Protein AF-A0A2S6HSP5-F1 (afdb_monomer)

pLDDT: mean 90.67, std 8.25, range [52.97, 98.19]

Secondary structure (DSSP, 8-state):
---EEEEE-TTS-EEEEESTT--TTS--B-TTT-PBPPHHHHHHHHHHHHHHHHHHHHHHHHHHHH-------------PPP-

Solvent-accessible surface area (backbone atoms only — not comparable to full-atom values): 5362 Å² total; per-residue (Å²): 131,84,48,67,46,83,43,82,44,97,87,74,50,71,47,76,48,52,56,90,84,46,55,92,91,50,50,62,57,43,91,83,84,59,54,62,50,52,64,67,61,38,51,51,53,49,49,54,42,48,52,52,45,50,50,44,50,48,35,55,48,40,27,73,76,68,70,44,79,80,76,72,76,92,74,87,87,86,78,81,83,80,132

Mean predicted aligned error: 4.28 Å

Foldseek 3Di:
DWFKDFDQDPVRDTDIDTLVPDDLPAADAGPPPRDGDDSVRRNVVSVVSVVLVVVLVVLVVCCVPPVDDNDRDPDDDDDDDDD

Structure (mmCIF, N/CA/C/O backbone):
data_AF-A0A2S6HSP5-F1
#
_entry.id   AF-A0A2S6HSP5-F1
#
loop_
_atom_site.group_PDB
_atom_site.id
_atom_site.type_symbol
_atom_site.label_atom_id
_atom_site.label_alt_id
_atom_site.label_comp_id
_atom_site.label_asym_id
_atom_site.label_entity_id
_atom_site.label_seq_id
_atom_site.pdbx_PDB_ins_code
_atom_site.Cartn_x
_atom_site.Cartn_y
_atom_site.Cartn_z
_atom_site.occupancy
_atom_site.B_iso_or_equiv
_atom_site.auth_seq_id
_atom_site.auth_comp_id
_atom_site.auth_asym_id
_atom_site.auth_atom_id
_atom_site.pdbx_PDB_model_num
ATOM 1 N N . MET A 1 1 ? 5.924 -8.142 -7.112 1.00 70.69 1 MET A N 1
ATOM 2 C CA . MET A 1 1 ? 6.112 -7.485 -5.798 1.00 70.69 1 MET A CA 1
ATOM 3 C C . MET A 1 1 ? 4.904 -7.750 -4.919 1.00 70.69 1 MET A C 1
ATOM 5 O O . MET A 1 1 ? 3.830 -7.974 -5.462 1.00 70.69 1 MET A O 1
ATOM 9 N N . HIS A 1 2 ? 5.087 -7.769 -3.597 1.00 80.38 2 HIS A N 1
ATOM 10 C CA . HIS A 1 2 ? 4.034 -8.065 -2.618 1.00 80.38 2 HIS A CA 1
ATOM 11 C C . HIS A 1 2 ? 3.777 -6.812 -1.764 1.00 80.38 2 HIS A C 1
ATOM 13 O O . HIS A 1 2 ? 4.384 -6.692 -0.698 1.00 80.38 2 HIS A O 1
ATOM 19 N N . PRO A 1 3 ? 2.975 -5.843 -2.244 1.00 84.31 3 PRO A N 1
ATOM 20 C CA . PRO A 1 3 ? 2.723 -4.627 -1.488 1.00 84.31 3 PRO A CA 1
ATOM 21 C C . PRO A 1 3 ? 1.928 -4.941 -0.218 1.00 84.31 3 PRO A C 1
ATOM 23 O O . PRO A 1 3 ? 0.993 -5.749 -0.222 1.00 84.31 3 PRO A O 1
ATOM 26 N N . LYS A 1 4 ? 2.345 -4.313 0.880 1.00 89.88 4 LYS A N 1
ATOM 27 C CA . LYS A 1 4 ? 1.747 -4.451 2.205 1.00 89.88 4 LYS A CA 1
ATOM 28 C C . LYS A 1 4 ? 1.668 -3.080 2.854 1.00 89.88 4 LYS A C 1
ATOM 30 O O . LYS A 1 4 ? 2.584 -2.277 2.695 1.00 89.88 4 LYS A O 1
ATOM 35 N N . ALA A 1 5 ? 0.614 -2.859 3.626 1.00 90.88 5 ALA A N 1
ATOM 36 C CA . ALA A 1 5 ? 0.459 -1.667 4.448 1.00 90.88 5 ALA A CA 1
ATOM 37 C C . ALA A 1 5 ? 0.480 -2.049 5.929 1.00 90.88 5 ALA A C 1
ATOM 39 O O . ALA A 1 5 ? -0.211 -2.986 6.334 1.00 90.88 5 ALA A O 1
ATOM 40 N N . THR A 1 6 ? 1.244 -1.311 6.735 1.00 92.31 6 THR A N 1
ATOM 41 C CA . THR A 1 6 ? 1.131 -1.344 8.199 1.00 92.31 6 THR A CA 1
ATOM 42 C C . THR A 1 6 ? 0.114 -0.289 8.611 1.00 92.31 6 THR A C 1
ATOM 44 O O . THR A 1 6 ? 0.269 0.882 8.276 1.00 92.31 6 THR A O 1
ATOM 47 N N . ILE A 1 7 ? -0.935 -0.708 9.311 1.00 92.12 7 ILE A N 1
ATOM 48 C CA . ILE A 1 7 ? -2.069 0.126 9.707 1.00 92.12 7 ILE A CA 1
ATOM 49 C C . ILE A 1 7 ? -2.054 0.261 11.226 1.00 92.12 7 ILE A C 1
ATOM 51 O O . ILE A 1 7 ? -2.012 -0.746 11.934 1.00 92.12 7 ILE A O 1
ATOM 55 N N . SER A 1 8 ? -2.120 1.500 11.709 1.00 92.88 8 SER A N 1
ATOM 56 C CA . SER A 1 8 ? -2.378 1.813 13.115 1.00 92.88 8 SER A CA 1
ATOM 57 C C . SER A 1 8 ? -3.873 2.057 13.317 1.00 92.88 8 SER A C 1
ATOM 59 O O . SER A 1 8 ? -4.493 2.814 12.570 1.00 92.88 8 SER A O 1
ATOM 61 N N . CYS A 1 9 ? -4.471 1.384 14.296 1.00 94.31 9 CYS A N 1
ATOM 62 C CA . CYS A 1 9 ? -5.868 1.547 14.677 1.00 94.31 9 CYS A CA 1
ATOM 63 C C . CYS A 1 9 ? -5.984 2.430 15.925 1.00 94.31 9 CYS A C 1
ATOM 65 O O . CYS A 1 9 ? -5.131 2.376 16.807 1.00 94.31 9 CYS A O 1
ATOM 67 N N . SER A 1 10 ? -7.100 3.148 16.070 1.00 93.69 10 SER A N 1
ATOM 68 C CA . SER A 1 10 ? -7.399 3.976 17.248 1.00 93.69 10 SER A CA 1
ATOM 69 C C . SER A 1 10 ? -7.426 3.210 18.578 1.00 93.69 10 SER A C 1
ATOM 71 O O . SER A 1 10 ? -7.266 3.812 19.632 1.00 93.69 10 SER A O 1
ATOM 73 N N . CYS A 1 11 ? -7.581 1.881 18.555 1.00 95.44 11 CYS A N 1
ATOM 74 C CA . CYS A 1 11 ? -7.451 1.040 19.752 1.00 95.44 11 CYS A CA 1
ATOM 75 C C . CYS A 1 11 ? -5.993 0.745 20.165 1.00 95.44 11 CYS A C 1
ATOM 77 O O . CYS A 1 11 ? -5.775 -0.036 21.087 1.00 95.44 11 CYS A O 1
ATOM 79 N N . GLY A 1 12 ? -4.998 1.308 19.469 1.00 93.81 12 GLY A N 1
ATOM 80 C CA . GLY A 1 12 ? -3.568 1.063 19.693 1.00 93.81 12 GLY A CA 1
ATOM 81 C C . GLY A 1 12 ? -3.019 -0.180 18.984 1.00 93.81 12 GLY A C 1
ATOM 82 O O . GLY A 1 12 ? -1.817 -0.439 19.023 1.00 93.81 12 GLY A O 1
ATOM 83 N N . CYS A 1 13 ? -3.871 -0.958 18.309 1.00 96.12 13 CYS A N 1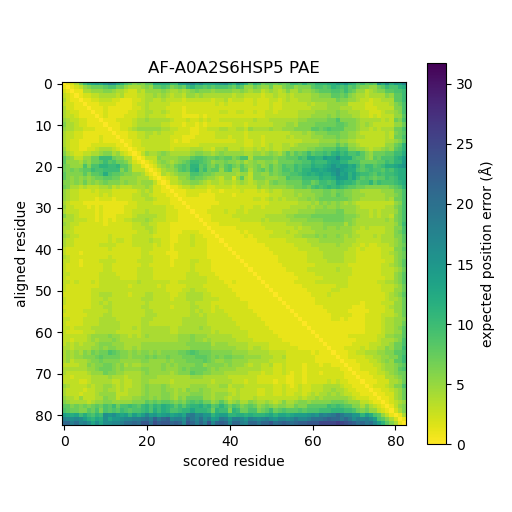
ATOM 84 C CA . CYS A 1 13 ? -3.434 -2.107 17.523 1.00 96.12 13 CYS A CA 1
ATOM 85 C C . CYS A 1 13 ? -2.704 -1.659 16.252 1.00 96.12 13 CYS A C 1
ATOM 87 O O . CYS A 1 13 ? -3.267 -0.915 15.449 1.00 96.12 13 CYS A O 1
ATOM 89 N N . MET A 1 14 ? -1.505 -2.195 16.021 1.00 94.62 14 MET A N 1
ATOM 90 C CA . MET A 1 14 ? -0.862 -2.166 14.709 1.00 94.62 14 MET A CA 1
ATOM 91 C C . MET A 1 14 ? -0.993 -3.524 14.028 1.00 94.62 14 MET A C 1
ATOM 93 O O . MET A 1 14 ? -0.713 -4.561 14.632 1.00 94.62 14 MET A O 1
ATOM 97 N N . PHE A 1 15 ? -1.398 -3.530 12.763 1.00 93.88 15 PHE A N 1
ATOM 98 C CA . PHE A 1 15 ? -1.561 -4.757 11.987 1.00 93.88 15 PHE A CA 1
ATOM 99 C C . PHE A 1 15 ? -1.228 -4.538 10.510 1.00 93.88 15 PHE A C 1
ATOM 101 O O . PHE A 1 15 ? -1.127 -3.408 10.042 1.00 93.88 15 PHE A O 1
ATOM 108 N N . GLN A 1 16 ? -1.020 -5.628 9.772 1.00 92.06 16 GLN A N 1
ATOM 109 C CA . GLN A 1 16 ? -0.664 -5.571 8.355 1.00 92.06 16 GLN A CA 1
ATOM 110 C C . GLN A 1 16 ? -1.848 -5.949 7.467 1.00 92.06 16 GLN A C 1
ATOM 112 O O . GLN A 1 16 ? -2.557 -6.914 7.751 1.00 92.06 16 GLN A O 1
ATOM 117 N N . SER A 1 17 ? -2.010 -5.226 6.360 1.00 88.50 17 SER A N 1
ATOM 118 C CA . SER A 1 17 ? -2.892 -5.605 5.255 1.00 88.50 17 SER A CA 1
ATOM 119 C C . SER A 1 17 ? -2.054 -6.038 4.052 1.00 88.50 17 SER A C 1
ATOM 121 O O . SER A 1 17 ? -1.161 -5.307 3.618 1.00 88.50 17 SER A O 1
ATOM 123 N N . ASP A 1 18 ? -2.321 -7.243 3.540 1.00 84.62 18 ASP A N 1
ATOM 124 C CA . ASP A 1 18 ? -1.671 -7.802 2.351 1.00 84.62 18 ASP A CA 1
ATOM 125 C C . ASP A 1 18 ? -2.567 -7.599 1.129 1.00 84.62 18 ASP A C 1
ATOM 127 O O . ASP A 1 18 ? -3.726 -8.024 1.099 1.00 84.62 18 ASP A O 1
ATOM 131 N N . PHE A 1 19 ? -2.023 -6.961 0.099 1.00 77.62 19 PHE A N 1
ATOM 132 C CA . PHE A 1 19 ? -2.770 -6.634 -1.105 1.00 77.62 19 PHE A CA 1
ATOM 133 C C . PHE A 1 19 ? -3.169 -7.857 -1.937 1.00 77.62 19 PHE A C 1
ATOM 135 O O . PHE A 1 19 ? -4.241 -7.875 -2.534 1.00 77.62 19 PHE A O 1
ATOM 142 N N . GLN A 1 20 ? -2.324 -8.890 -1.980 1.00 75.88 20 GLN A N 1
ATOM 143 C CA . GLN A 1 20 ? -2.565 -10.074 -2.812 1.00 75.88 20 GLN A CA 1
ATOM 144 C C . GLN A 1 20 ? -3.614 -11.006 -2.218 1.00 75.88 20 GLN A C 1
ATOM 146 O O . GLN A 1 20 ? -4.221 -11.797 -2.935 1.00 75.88 20 GLN A O 1
ATOM 151 N N . LYS A 1 21 ? -3.813 -10.925 -0.902 1.00 73.56 21 LYS A N 1
ATOM 152 C CA . LYS A 1 21 ? -4.790 -11.734 -0.168 1.00 73.56 21 LYS A CA 1
ATOM 153 C C . LYS A 1 21 ? -6.079 -10.973 0.138 1.00 73.56 21 LYS A C 1
ATOM 155 O O . LYS A 1 21 ? -6.950 -11.522 0.804 1.00 73.56 21 LYS A O 1
ATOM 160 N N . SER A 1 22 ? -6.198 -9.726 -0.315 1.00 77.44 22 SER A N 1
ATOM 161 C CA . SER A 1 22 ? -7.358 -8.871 -0.066 1.00 77.44 22 SER A CA 1
ATOM 162 C C . SER A 1 22 ? -8.064 -8.497 -1.364 1.00 77.44 22 SER A C 1
ATOM 164 O O . SER A 1 22 ? -7.428 -8.302 -2.402 1.00 77.44 22 SER A O 1
ATOM 166 N N . SER A 1 23 ? -9.385 -8.342 -1.299 1.00 82.12 23 SER A N 1
ATOM 167 C CA . SER A 1 23 ? -10.187 -7.861 -2.424 1.00 82.12 23 SER A CA 1
ATOM 168 C C . SER A 1 23 ? -10.509 -6.370 -2.282 1.00 82.12 23 SER A C 1
ATOM 170 O O . SER A 1 23 ? -10.368 -5.783 -1.202 1.00 82.12 23 SER A O 1
ATOM 172 N N . ALA A 1 24 ? -10.900 -5.731 -3.385 1.00 80.62 24 ALA A N 1
ATOM 173 C CA . ALA A 1 24 ? -11.273 -4.317 -3.376 1.00 80.62 24 ALA A CA 1
ATOM 174 C C . ALA A 1 24 ? -12.536 -4.068 -2.535 1.00 80.62 24 ALA A C 1
ATOM 176 O O . ALA A 1 24 ? -12.676 -3.014 -1.930 1.00 80.62 24 ALA A O 1
ATOM 177 N N . GLU A 1 25 ? -13.406 -5.070 -2.452 1.00 86.25 25 GLU A N 1
ATOM 178 C CA . GLU A 1 25 ? -14.696 -5.039 -1.763 1.00 86.25 25 GLU A CA 1
ATOM 179 C C . GLU A 1 25 ? -14.588 -5.375 -0.270 1.00 86.25 25 GLU A C 1
ATOM 181 O O . GLU A 1 25 ? -15.581 -5.291 0.445 1.00 86.25 25 GLU A O 1
ATOM 186 N N . ASN A 1 26 ? -13.404 -5.767 0.211 1.00 88.88 26 ASN A N 1
ATOM 187 C CA . ASN A 1 26 ? -13.188 -6.203 1.589 1.00 88.88 26 ASN A CA 1
ATOM 188 C C . ASN A 1 26 ? -12.106 -5.351 2.268 1.00 88.88 26 ASN A C 1
ATOM 190 O O . ASN A 1 26 ? -10.920 -5.697 2.199 1.00 88.88 26 ASN A O 1
ATOM 194 N N . PRO A 1 27 ? -12.492 -4.242 2.925 1.00 93.12 27 PRO A N 1
ATOM 195 C CA . PRO A 1 27 ? -11.568 -3.421 3.691 1.00 93.12 27 PRO A CA 1
ATOM 196 C C . PRO A 1 27 ? -10.919 -4.185 4.852 1.00 93.12 27 PRO A C 1
ATOM 198 O O . PRO A 1 27 ? -11.525 -5.099 5.422 1.00 93.12 27 PRO A O 1
ATOM 201 N N . PRO A 1 28 ? -9.695 -3.801 5.253 1.00 93.12 28 PRO A N 1
ATOM 202 C CA . PRO A 1 28 ? -9.035 -4.392 6.405 1.00 93.12 28 PRO A CA 1
ATOM 203 C C . PRO A 1 28 ? -9.832 -4.152 7.695 1.00 93.12 28 PRO A C 1
ATOM 205 O O . PRO A 1 28 ? -10.315 -3.051 7.965 1.00 93.12 28 PRO A O 1
ATOM 208 N N . CYS A 1 29 ? -9.913 -5.196 8.518 1.00 94.62 29 CYS A N 1
ATOM 209 C CA . CYS A 1 29 ? -10.548 -5.174 9.831 1.00 94.62 29 CYS A CA 1
ATOM 210 C C . CYS A 1 29 ? -9.479 -5.290 10.922 1.00 94.62 29 CYS A C 1
ATOM 212 O O . CYS A 1 29 ? -8.614 -6.168 10.864 1.00 94.62 29 CYS A O 1
ATOM 214 N N . CYS A 1 30 ? -9.547 -4.418 11.929 1.00 96.19 30 CYS A N 1
ATOM 215 C CA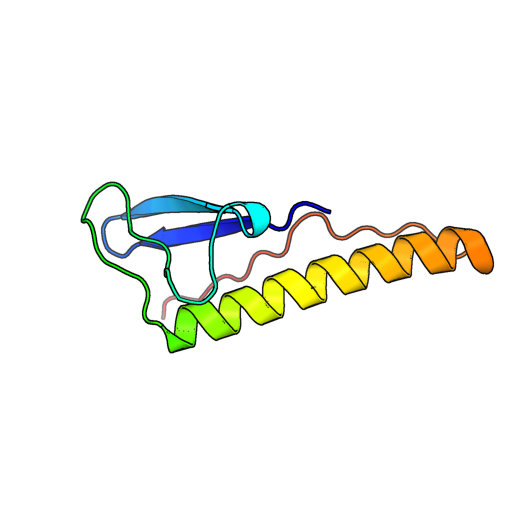 . CYS A 1 30 ? -8.656 -4.473 13.078 1.00 96.19 30 CYS A CA 1
ATOM 216 C C . CYS A 1 30 ? -8.834 -5.812 13.818 1.00 96.19 30 CYS A C 1
ATOM 218 O O . CYS A 1 30 ? -9.946 -6.136 14.248 1.00 96.19 30 CYS A O 1
ATOM 220 N N . PRO A 1 31 ? -7.763 -6.592 14.043 1.00 96.38 31 PRO A N 1
ATOM 221 C CA . PRO A 1 31 ? -7.885 -7.906 14.664 1.00 96.38 31 PRO A CA 1
ATOM 222 C C . PRO A 1 31 ? -8.335 -7.832 16.131 1.00 96.38 31 PRO A C 1
ATOM 224 O O . PRO A 1 31 ? -8.935 -8.796 16.611 1.00 96.38 31 PRO A O 1
ATOM 227 N N . GLN A 1 32 ? -8.097 -6.702 16.811 1.00 97.06 32 GLN A N 1
ATOM 228 C CA . GLN A 1 32 ? -8.441 -6.491 18.219 1.00 97.06 32 GLN A CA 1
ATOM 229 C C . GLN A 1 32 ? -9.859 -5.939 18.411 1.00 97.06 32 GLN A C 1
ATOM 231 O O . GLN A 1 32 ? -10.704 -6.630 18.970 1.00 97.06 32 GLN A O 1
ATOM 236 N N . CYS A 1 33 ? -10.147 -4.724 17.930 1.00 97.25 33 CYS A N 1
ATOM 237 C CA . CYS A 1 33 ? -11.435 -4.060 18.177 1.00 97.25 33 CYS A CA 1
ATOM 238 C C . CYS A 1 33 ? -12.492 -4.300 17.089 1.00 97.25 33 CYS A C 1
ATOM 240 O O . CYS A 1 33 ? -13.612 -3.813 17.206 1.00 97.25 33 CYS A O 1
ATOM 242 N N . LYS A 1 34 ? -12.139 -5.019 16.016 1.00 96.62 34 LYS A N 1
ATOM 243 C CA . LYS A 1 34 ? -12.999 -5.306 14.857 1.00 96.62 34 LYS A CA 1
ATOM 244 C C . LYS A 1 34 ? -13.472 -4.083 14.065 1.00 96.62 34 LYS A C 1
ATOM 246 O O . LYS A 1 34 ? -14.273 -4.239 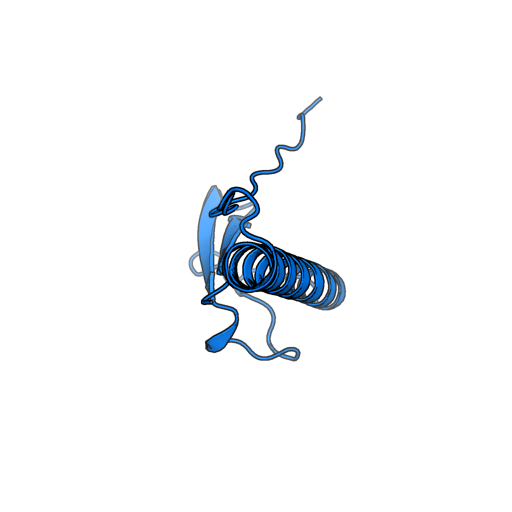13.147 1.00 96.62 34 LYS A O 1
ATOM 251 N N . ALA A 1 35 ? -12.942 -2.891 14.351 1.00 96.81 35 ALA A N 1
ATOM 252 C CA . ALA A 1 35 ? -13.176 -1.713 13.525 1.00 96.81 35 ALA A CA 1
ATOM 253 C C . ALA A 1 35 ? -12.737 -1.989 12.080 1.00 96.81 35 ALA A C 1
ATOM 255 O O . ALA A 1 35 ? -11.652 -2.528 11.843 1.00 96.81 35 ALA A O 1
ATOM 256 N N . VAL A 1 36 ? -13.595 -1.636 11.129 1.00 95.50 36 VAL A N 1
ATOM 257 C CA . VAL A 1 36 ? -13.361 -1.827 9.696 1.00 95.50 36 VAL A CA 1
ATOM 258 C C . VAL A 1 36 ? -12.952 -0.487 9.102 1.00 95.50 36 VAL A C 1
ATOM 260 O O . VAL A 1 36 ? -13.565 0.536 9.404 1.00 95.50 36 VAL A O 1
ATOM 263 N N . MET A 1 37 ? -11.894 -0.487 8.291 1.00 94.75 37 MET A N 1
ATOM 264 C CA . MET A 1 37 ? -11.500 0.698 7.532 1.00 94.75 37 MET A CA 1
ATOM 265 C C . MET A 1 37 ? -12.625 1.100 6.574 1.00 94.75 37 MET A C 1
ATOM 267 O O . MET A 1 37 ? -13.244 0.241 5.948 1.00 94.75 37 MET A O 1
ATOM 271 N N . ASP A 1 38 ? -12.865 2.402 6.441 1.00 95.81 38 ASP A N 1
ATOM 272 C CA . ASP A 1 38 ? -13.810 2.922 5.458 1.00 95.81 38 ASP A CA 1
ATOM 273 C C . ASP A 1 38 ? -13.461 2.457 4.024 1.00 95.81 38 ASP A C 1
ATOM 275 O O . ASP A 1 38 ? -12.291 2.282 3.670 1.00 95.81 38 ASP A O 1
ATOM 279 N N . MET A 1 39 ? -14.484 2.246 3.192 1.00 94.81 39 MET A N 1
ATOM 280 C CA . MET A 1 39 ? -14.327 1.691 1.846 1.00 94.81 39 MET A CA 1
ATOM 281 C C . MET A 1 39 ? -13.559 2.629 0.909 1.00 94.81 39 MET A C 1
ATOM 283 O O . MET A 1 39 ? -12.731 2.172 0.119 1.00 94.81 39 MET A O 1
ATOM 287 N N . GLU A 1 40 ? -13.812 3.936 0.984 1.00 96.00 40 GLU A N 1
ATOM 288 C CA . GLU A 1 40 ? -13.113 4.922 0.161 1.00 96.00 40 GLU A CA 1
ATOM 289 C C . GLU A 1 40 ? -11.647 5.025 0.590 1.00 96.00 40 GLU A C 1
ATOM 291 O O . GLU A 1 40 ? -10.741 4.979 -0.246 1.00 96.00 40 GLU A O 1
ATOM 296 N N . SER A 1 41 ? -11.408 5.040 1.902 1.00 94.38 41 SER A N 1
ATOM 297 C CA . SER A 1 41 ? -10.061 5.000 2.481 1.00 94.38 41 SER A CA 1
ATOM 298 C C . SER A 1 41 ? -9.294 3.750 2.045 1.00 94.38 41 SER A C 1
ATOM 300 O O . SER A 1 41 ? -8.130 3.837 1.647 1.00 94.38 41 SER A O 1
ATOM 302 N N . TRP A 1 42 ? -9.954 2.587 2.046 1.00 94.19 42 TRP A N 1
ATOM 303 C CA . TRP A 1 42 ? -9.367 1.343 1.563 1.00 94.19 42 TRP A CA 1
ATOM 304 C C . TRP A 1 42 ? -9.032 1.411 0.076 1.00 94.19 42 TRP A C 1
ATOM 306 O O . TRP A 1 42 ? -7.907 1.094 -0.306 1.00 94.19 42 TRP A O 1
ATOM 316 N N . LYS A 1 43 ? -9.966 1.870 -0.763 1.00 93.94 43 LYS A N 1
ATOM 317 C CA . LYS A 1 43 ? -9.744 2.036 -2.204 1.00 93.94 43 LYS A CA 1
ATOM 318 C C . LYS A 1 43 ? -8.540 2.938 -2.489 1.00 93.94 43 LYS A C 1
ATOM 320 O O . LYS A 1 43 ? -7.714 2.590 -3.330 1.00 93.94 43 LYS A O 1
ATOM 325 N N . ASN A 1 44 ? -8.406 4.045 -1.766 1.00 94.00 44 ASN A N 1
ATOM 326 C CA . ASN A 1 44 ? -7.284 4.966 -1.929 1.00 94.00 44 ASN A CA 1
ATOM 327 C C . ASN A 1 44 ? -5.957 4.326 -1.506 1.00 94.00 44 ASN A C 1
ATOM 329 O O . ASN A 1 44 ? -5.006 4.319 -2.286 1.00 94.00 44 ASN A O 1
ATOM 333 N N . LEU A 1 45 ? -5.910 3.695 -0.327 1.00 92.81 45 LEU A N 1
ATOM 334 C CA . LEU A 1 45 ? -4.725 2.968 0.134 1.00 92.81 45 LEU A CA 1
ATOM 335 C C . LEU A 1 45 ? -4.323 1.858 -0.851 1.00 92.81 45 LEU A C 1
ATOM 337 O O . LEU A 1 45 ? -3.135 1.621 -1.084 1.00 92.81 45 LEU A O 1
ATOM 341 N 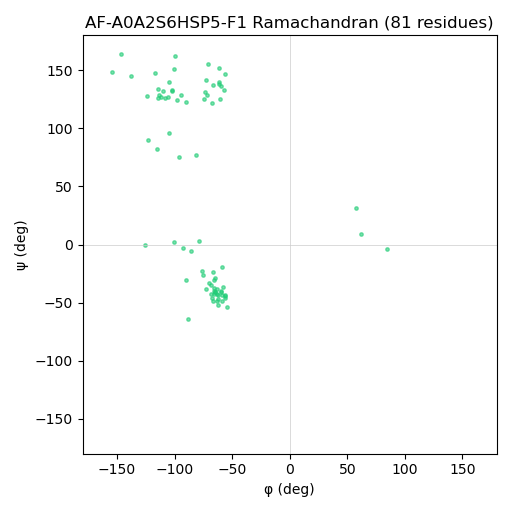N . ARG A 1 46 ? -5.311 1.190 -1.458 1.00 91.94 46 ARG A N 1
ATOM 342 C CA . ARG A 1 46 ? -5.087 0.177 -2.486 1.00 91.94 46 ARG A CA 1
ATOM 343 C C . ARG A 1 46 ? -4.399 0.743 -3.726 1.00 91.94 46 ARG A C 1
ATOM 345 O O . ARG A 1 46 ? -3.440 0.137 -4.202 1.00 91.94 46 ARG A O 1
ATOM 352 N N . THR A 1 47 ? -4.867 1.883 -4.226 1.00 92.94 47 THR A N 1
ATOM 353 C CA . THR A 1 47 ? -4.250 2.584 -5.360 1.00 92.94 47 THR A CA 1
ATOM 354 C C . THR A 1 47 ? -2.802 2.957 -5.049 1.00 92.94 47 THR A C 1
ATOM 356 O O . THR A 1 47 ? -1.911 2.586 -5.805 1.00 92.94 47 THR A O 1
ATOM 359 N N . THR A 1 48 ? -2.535 3.564 -3.889 1.00 92.38 48 THR A N 1
ATOM 360 C CA . THR A 1 48 ? -1.170 3.946 -3.484 1.00 92.38 48 THR A CA 1
ATOM 361 C C . THR A 1 48 ? -0.224 2.742 -3.395 1.00 92.38 48 THR A C 1
ATOM 363 O O . THR A 1 48 ? 0.926 2.806 -3.826 1.00 92.38 48 THR A O 1
ATOM 366 N N . MET A 1 49 ? -0.698 1.611 -2.863 1.00 91.19 49 MET A N 1
ATOM 367 C CA . MET A 1 49 ? 0.082 0.370 -2.824 1.00 91.19 49 MET A CA 1
ATOM 368 C C . MET A 1 49 ? 0.417 -0.168 -4.224 1.00 91.19 49 MET A C 1
ATOM 370 O O . MET A 1 49 ? 1.520 -0.682 -4.426 1.00 91.19 49 MET A O 1
ATOM 374 N N . ALA A 1 50 ? -0.518 -0.070 -5.174 1.00 90.94 50 ALA A N 1
ATOM 375 C CA . ALA A 1 50 ? -0.295 -0.468 -6.562 1.00 90.94 50 ALA A CA 1
ATOM 376 C C . ALA A 1 50 ? 0.725 0.453 -7.248 1.00 90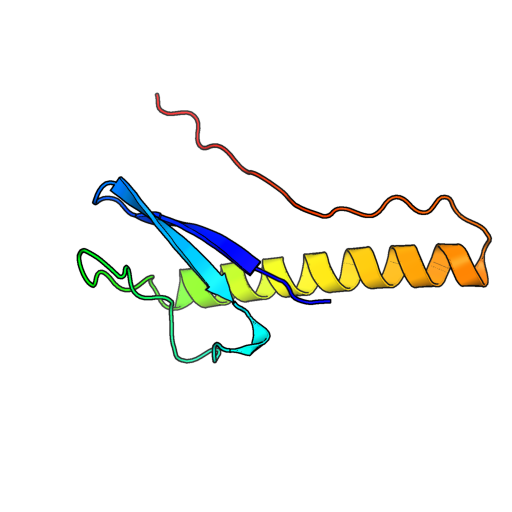.94 50 ALA A C 1
ATOM 378 O O . ALA A 1 50 ? 1.690 -0.037 -7.826 1.00 90.94 50 ALA A O 1
ATOM 379 N N . GLU A 1 51 ? 0.586 1.769 -7.081 1.00 93.06 51 GLU A N 1
ATOM 380 C CA . GLU A 1 51 ? 1.518 2.763 -7.626 1.00 93.06 51 GLU A CA 1
ATOM 381 C C . GLU A 1 51 ? 2.948 2.568 -7.103 1.00 93.06 51 GLU A C 1
ATOM 383 O O . GLU A 1 51 ? 3.905 2.643 -7.871 1.00 93.06 51 GLU A O 1
ATOM 388 N N . LEU A 1 52 ? 3.123 2.245 -5.816 1.00 91.69 52 LEU A N 1
ATOM 389 C CA . LEU A 1 52 ? 4.444 1.934 -5.259 1.00 91.69 52 LEU A CA 1
ATOM 390 C C . LEU A 1 52 ? 5.037 0.641 -5.845 1.00 91.69 52 LEU A C 1
ATOM 392 O O . LEU A 1 52 ? 6.248 0.545 -6.071 1.00 91.69 52 LEU A O 1
ATOM 396 N N . ALA A 1 53 ? 4.202 -0.372 -6.088 1.00 92.00 53 ALA A N 1
ATOM 397 C CA . ALA A 1 53 ? 4.645 -1.596 -6.745 1.00 92.00 53 ALA A CA 1
ATOM 398 C C . ALA A 1 53 ? 5.075 -1.322 -8.196 1.00 92.00 53 ALA A C 1
ATOM 400 O O . ALA A 1 53 ? 6.133 -1.805 -8.609 1.00 92.00 53 ALA A O 1
ATOM 401 N N . ASP A 1 54 ? 4.316 -0.511 -8.931 1.00 94.25 54 ASP A N 1
ATOM 402 C CA . ASP A 1 54 ? 4.635 -0.097 -10.299 1.00 94.25 54 ASP A CA 1
ATOM 403 C C . ASP A 1 54 ? 5.907 0.755 -10.351 1.00 94.25 54 ASP A C 1
ATOM 405 O O . ASP A 1 54 ? 6.775 0.524 -11.195 1.00 94.25 54 ASP A O 1
ATOM 409 N N . PHE A 1 55 ? 6.089 1.670 -9.396 1.00 94.94 55 PHE A N 1
ATOM 410 C CA . PHE A 1 55 ? 7.313 2.457 -9.257 1.00 94.94 55 PHE A CA 1
ATOM 411 C C . PHE A 1 55 ? 8.546 1.552 -9.175 1.00 94.94 55 PHE A C 1
ATOM 413 O O . PHE A 1 55 ? 9.472 1.660 -9.981 1.00 94.94 55 PHE A O 1
ATOM 420 N N . ASN A 1 56 ? 8.545 0.591 -8.251 1.00 95.50 56 ASN A N 1
ATOM 421 C CA . ASN A 1 56 ? 9.660 -0.341 -8.117 1.00 95.50 56 ASN A CA 1
ATOM 422 C C . ASN A 1 56 ? 9.809 -1.256 -9.343 1.00 95.50 56 ASN A C 1
ATOM 424 O O . ASN A 1 56 ? 10.9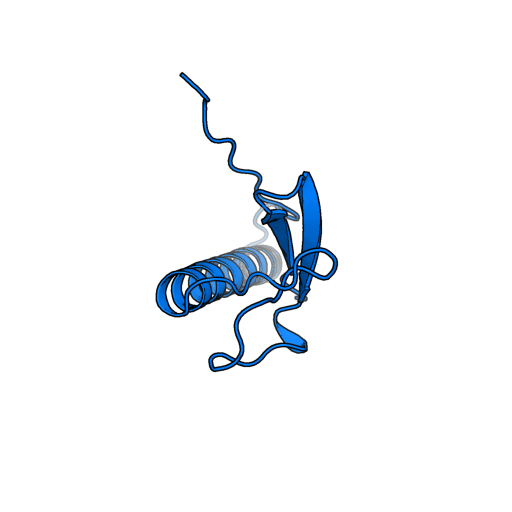26 -1.667 -9.666 1.00 95.50 56 ASN A O 1
ATOM 428 N N . TYR A 1 57 ? 8.716 -1.593 -10.035 1.00 95.56 57 TYR A N 1
ATOM 429 C CA . TYR A 1 57 ? 8.784 -2.358 -11.281 1.00 95.56 57 TYR A CA 1
ATOM 430 C C . TYR A 1 57 ? 9.531 -1.560 -12.352 1.00 95.56 57 TYR A C 1
ATOM 432 O O . TYR A 1 57 ? 10.414 -2.101 -13.020 1.00 95.56 57 TYR A O 1
ATOM 440 N N . HIS A 1 58 ? 9.253 -0.262 -12.464 1.00 96.50 58 HIS A N 1
ATOM 441 C CA . HIS A 1 58 ? 9.957 0.626 -13.379 1.00 96.50 58 HIS A CA 1
ATOM 442 C C . HIS A 1 58 ? 11.434 0.789 -13.028 1.00 96.50 58 HIS A C 1
ATOM 444 O O . HIS A 1 58 ? 12.260 0.689 -13.931 1.00 96.50 58 HIS A O 1
ATOM 450 N N . ILE A 1 59 ? 11.791 0.910 -11.745 1.00 97.38 59 ILE A N 1
ATOM 451 C CA . ILE A 1 59 ? 13.201 0.908 -11.316 1.00 97.38 59 ILE A CA 1
ATOM 452 C C . ILE A 1 59 ? 13.915 -0.367 -11.784 1.00 97.38 59 ILE A C 1
ATOM 454 O O . ILE A 1 59 ? 15.009 -0.299 -12.343 1.00 97.38 59 ILE A O 1
ATOM 458 N N . MET A 1 60 ? 13.293 -1.537 -11.609 1.00 96.88 60 MET A N 1
ATOM 459 C CA . MET A 1 60 ? 13.857 -2.806 -12.085 1.00 96.88 60 MET A CA 1
ATOM 460 C C . MET A 1 60 ? 14.009 -2.835 -13.609 1.00 96.88 60 MET A C 1
ATOM 462 O O . MET A 1 60 ? 15.040 -3.279 -14.117 1.00 96.88 60 MET A O 1
ATOM 466 N N . LYS A 1 61 ? 12.992 -2.356 -14.332 1.00 97.19 61 LYS A N 1
ATOM 467 C CA . LYS A 1 61 ? 12.985 -2.286 -15.794 1.00 97.19 61 LYS A CA 1
ATOM 468 C C . LYS A 1 61 ? 14.096 -1.372 -16.315 1.00 97.19 61 LYS A C 1
ATOM 470 O O . LYS A 1 61 ? 14.891 -1.803 -17.142 1.00 97.19 61 LYS A O 1
ATOM 475 N N . TRP A 1 62 ? 14.196 -0.141 -15.819 1.00 97.75 62 TRP A N 1
ATOM 476 C CA . TRP A 1 62 ? 15.183 0.836 -16.288 1.00 97.75 62 TRP A CA 1
ATOM 477 C C . TRP A 1 62 ? 16.607 0.478 -15.886 1.00 97.75 62 TRP A C 1
ATOM 479 O O . TRP A 1 62 ? 17.526 0.679 -16.676 1.00 97.75 62 TRP A O 1
ATOM 489 N N . HIS A 1 63 ? 16.794 -0.142 -14.721 1.00 97.75 63 HIS A N 1
ATOM 490 C CA . HIS A 1 63 ? 18.077 -0.742 -14.378 1.00 97.75 63 HIS A CA 1
ATOM 491 C C . HIS A 1 63 ? 18.517 -1.761 -15.444 1.00 97.75 63 HIS A C 1
ATOM 493 O O . HIS A 1 63 ? 19.656 -1.718 -15.899 1.00 97.75 63 HIS A O 1
ATOM 499 N N . SER A 1 64 ? 17.601 -2.625 -15.901 1.00 97.50 64 SER A N 1
ATOM 500 C CA . SER A 1 64 ? 17.890 -3.635 -16.928 1.00 97.50 64 SER A CA 1
ATOM 501 C C . SER A 1 64 ? 18.056 -3.062 -18.340 1.00 97.50 64 SER A C 1
ATOM 503 O O . SER A 1 64 ? 18.871 -3.572 -19.101 1.00 97.50 64 SER A O 1
ATOM 505 N N . GLU A 1 65 ? 17.258 -2.066 -18.726 1.00 98.19 65 GLU A N 1
ATOM 506 C CA . GLU A 1 65 ? 17.206 -1.552 -20.106 1.00 98.19 65 GLU A CA 1
ATOM 507 C C . GLU A 1 65 ? 18.188 -0.405 -20.366 1.00 98.19 65 GLU A C 1
ATOM 509 O O . GLU A 1 65 ? 18.635 -0.215 -21.494 1.00 98.19 65 GLU A O 1
ATOM 514 N N . ARG A 1 66 ? 18.487 0.394 -1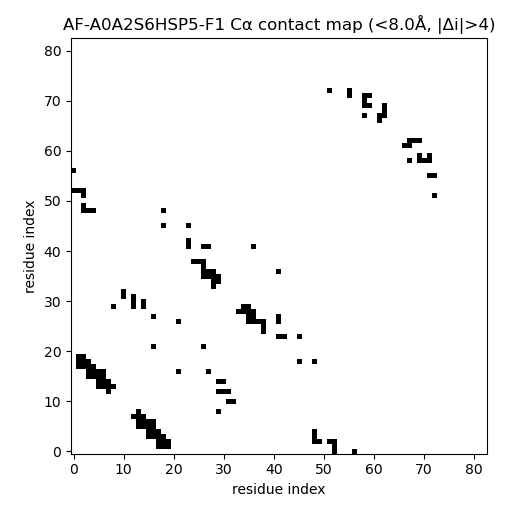9.339 1.00 97.88 66 ARG A N 1
ATOM 515 C CA . ARG A 1 66 ? 19.201 1.676 -19.460 1.00 97.88 66 ARG A CA 1
ATOM 516 C C . ARG A 1 66 ? 20.432 1.765 -18.564 1.00 97.88 66 ARG A C 1
ATOM 518 O O . ARG A 1 66 ? 21.118 2.781 -18.590 1.00 97.88 66 ARG A O 1
ATOM 525 N N . ASN A 1 67 ? 20.713 0.720 -17.782 1.00 97.12 67 ASN A N 1
ATOM 526 C CA . ASN A 1 67 ? 21.802 0.687 -16.804 1.00 97.12 67 ASN A CA 1
ATOM 527 C C . ASN A 1 67 ? 21.707 1.812 -15.748 1.00 97.12 67 ASN A C 1
ATOM 529 O O . ASN A 1 67 ? 22.719 2.312 -15.258 1.00 97.12 67 ASN A O 1
ATOM 533 N N . GLU A 1 68 ? 20.483 2.226 -15.399 1.00 97.62 68 GLU A N 1
ATOM 534 C CA . GLU A 1 68 ? 20.232 3.188 -14.318 1.00 97.62 68 GLU A CA 1
ATOM 535 C C . GLU A 1 68 ? 20.496 2.555 -12.930 1.00 97.62 68 GLU A C 1
ATOM 537 O O . GLU A 1 68 ? 20.397 1.330 -12.777 1.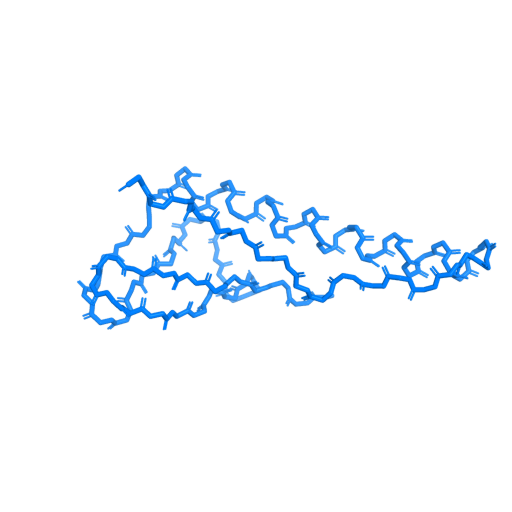00 97.62 68 GLU A O 1
ATOM 542 N N . PRO A 1 69 ? 20.818 3.342 -11.882 1.00 97.56 69 PRO A N 1
ATOM 543 C CA . PRO A 1 69 ? 20.996 2.819 -10.529 1.00 97.56 69 PRO A CA 1
ATOM 544 C C . PRO A 1 69 ? 19.742 2.130 -9.976 1.00 97.56 69 PRO A C 1
ATOM 546 O O . PRO A 1 69 ? 18.627 2.644 -10.054 1.00 97.56 69 PRO A O 1
ATOM 549 N N . LYS A 1 70 ? 19.934 0.978 -9.330 1.00 96.12 70 LYS A N 1
ATOM 550 C CA . LYS A 1 70 ? 18.854 0.177 -8.741 1.00 96.12 70 LYS A CA 1
ATOM 551 C C . LYS A 1 70 ? 18.427 0.713 -7.366 1.00 96.12 70 LYS A C 1
ATOM 553 O O . LYS A 1 70 ? 18.786 0.153 -6.333 1.00 96.12 70 LYS A O 1
ATOM 558 N N . MET A 1 71 ? 17.652 1.795 -7.356 1.00 96.25 71 MET A N 1
ATOM 559 C CA . MET A 1 71 ? 17.157 2.456 -6.137 1.00 96.25 71 MET A CA 1
ATOM 560 C C . MET A 1 71 ? 15.740 1.993 -5.772 1.00 96.25 71 MET A C 1
ATOM 562 O O . MET A 1 71 ? 14.759 2.689 -6.014 1.00 96.25 71 MET A O 1
ATOM 566 N N . LEU A 1 72 ? 15.624 0.783 -5.222 1.00 95.19 72 LEU A N 1
ATOM 567 C CA . LEU A 1 72 ? 14.332 0.236 -4.791 1.00 95.19 72 LEU A CA 1
ATOM 568 C C . LEU A 1 72 ? 13.822 0.926 -3.520 1.00 95.19 72 LEU A C 1
ATOM 570 O O . LEU A 1 72 ? 14.593 1.171 -2.595 1.00 95.19 72 LEU A O 1
ATOM 574 N N . VAL A 1 73 ? 12.511 1.154 -3.450 1.00 93.75 73 VAL A N 1
ATOM 575 C CA . VAL A 1 73 ? 11.812 1.713 -2.285 1.00 93.75 73 VAL A CA 1
ATOM 576 C C . VAL A 1 73 ? 11.059 0.584 -1.574 1.00 93.75 73 VAL A C 1
ATOM 578 O O . VAL A 1 73 ? 9.957 0.220 -1.990 1.00 93.75 73 VAL A O 1
ATOM 581 N N . PRO A 1 74 ? 11.637 -0.028 -0.525 1.00 89.75 74 PRO A N 1
ATOM 582 C CA . PRO A 1 74 ? 11.020 -1.168 0.152 1.00 89.75 74 PRO A CA 1
ATOM 583 C C . PRO A 1 74 ? 9.844 -0.772 1.054 1.00 89.75 74 PRO A C 1
ATOM 585 O O . PRO A 1 74 ? 8.968 -1.599 1.301 1.00 89.75 74 PRO A O 1
ATOM 588 N N . ALA A 1 75 ? 9.829 0.463 1.560 1.00 90.38 75 ALA A N 1
ATOM 589 C CA . ALA A 1 75 ? 8.789 0.986 2.436 1.00 90.38 75 ALA A CA 1
ATOM 590 C C . ALA A 1 75 ? 8.706 2.515 2.332 1.00 90.38 75 ALA A C 1
ATOM 592 O O . ALA A 1 75 ? 9.721 3.182 2.130 1.00 90.38 75 ALA A O 1
ATOM 593 N N . ILE A 1 76 ? 7.498 3.050 2.518 1.00 88.81 76 ILE A N 1
ATOM 594 C CA . ILE A 1 76 ? 7.230 4.476 2.719 1.00 88.81 76 ILE A CA 1
ATOM 595 C C . ILE A 1 76 ? 6.472 4.599 4.040 1.00 88.81 76 ILE A C 1
ATOM 597 O O . ILE A 1 76 ? 5.461 3.924 4.234 1.00 88.81 76 ILE A O 1
ATOM 601 N N . THR A 1 77 ? 6.959 5.456 4.935 1.00 86.44 77 THR A N 1
ATOM 602 C CA . THR A 1 77 ? 6.310 5.754 6.216 1.00 86.44 77 THR A CA 1
ATOM 603 C C . THR A 1 77 ? 5.872 7.208 6.205 1.00 86.44 77 THR A C 1
ATOM 605 O O . THR A 1 77 ? 6.691 8.093 5.969 1.00 86.44 77 THR A O 1
ATOM 608 N N . VAL A 1 78 ? 4.590 7.450 6.471 1.00 83.31 78 VAL A N 1
ATOM 609 C CA . VAL A 1 78 ? 4.028 8.794 6.637 1.00 83.31 78 VAL A CA 1
ATOM 610 C C . VAL A 1 78 ? 3.627 8.949 8.096 1.00 83.31 78 VAL A C 1
ATOM 612 O O . VAL A 1 78 ? 2.908 8.109 8.633 1.00 83.31 78 VAL A O 1
ATOM 615 N N . THR A 1 79 ? 4.109 10.007 8.737 1.00 77.12 79 THR A N 1
ATOM 616 C CA . THR A 1 79 ? 3.755 10.357 10.113 1.00 77.12 79 THR A CA 1
ATOM 617 C C . THR A 1 79 ? 2.815 11.549 10.092 1.00 77.12 79 THR A C 1
ATOM 619 O O . THR A 1 79 ? 3.141 12.581 9.505 1.00 77.12 79 THR A O 1
ATOM 622 N N . THR A 1 80 ? 1.667 11.427 10.745 1.00 78.81 80 THR A N 1
ATOM 623 C CA . THR A 1 80 ? 0.856 12.588 11.110 1.00 78.81 80 THR A CA 1
ATOM 624 C C . THR A 1 80 ? 1.546 13.287 12.273 1.00 78.81 80 THR A C 1
ATOM 626 O O . THR A 1 80 ? 1.851 12.639 13.273 1.00 78.81 80 THR A O 1
ATOM 629 N N . LEU A 1 81 ? 1.831 14.582 12.135 1.00 77.38 81 LEU A N 1
ATOM 630 C CA . LEU A 1 81 ? 2.167 15.397 13.298 1.00 77.38 81 LEU A CA 1
ATOM 631 C C . LEU A 1 81 ? 0.885 15.504 14.133 1.00 77.38 81 LEU A C 1
ATOM 633 O O . LEU A 1 81 ? -0.155 15.886 13.600 1.00 77.38 81 LEU A O 1
ATOM 637 N N . GLU A 1 82 ? 0.945 15.074 15.389 1.00 63.56 82 GLU A N 1
ATOM 638 C CA . GLU A 1 82 ? -0.056 15.467 16.381 1.00 63.56 82 GLU A CA 1
ATOM 639 C C . GLU A 1 82 ? 0.229 16.937 16.727 1.00 63.56 82 GLU A C 1
ATOM 641 O O . GLU A 1 82 ? 1.397 17.285 16.928 1.00 63.56 82 GLU A O 1
ATOM 646 N N . ASP A 1 83 ? -0.799 17.790 16.718 1.00 52.97 83 ASP A N 1
ATOM 647 C CA . ASP A 1 83 ? -0.704 19.144 17.289 1.00 52.97 83 ASP A CA 1
ATOM 648 C C . ASP A 1 83 ? -0.545 19.073 18.818 1.00 52.97 83 ASP A C 1
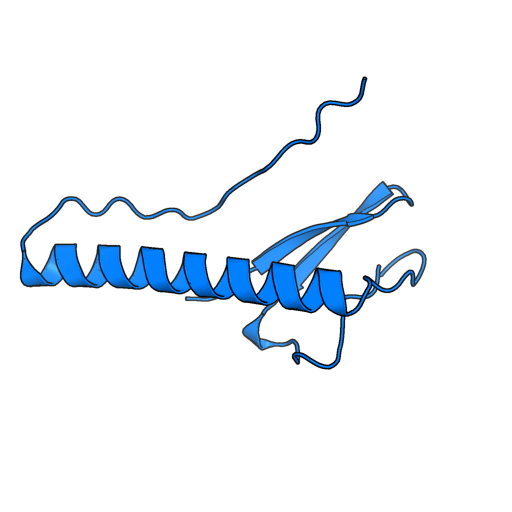ATOM 650 O O . ASP A 1 83 ? -1.257 18.253 19.451 1.00 52.97 83 ASP A O 1
#

Sequence (83 aa):
MHPKATISCSCGCMFQSDFQKSSAENPPCCPQCKAVMDMESWKNLRTTMAELADFNYHIMKWHSERNEPKMLVPAITVTTLED

Organism: NCBI:txid384636

Radius of gyration: 15.43 Å; Cα contacts (8 Å, |Δi|>4): 81; chains: 1; bounding box: 36×31×40 Å